Protein AF-A0A442BIA4-F1 (afdb_monomer_lite)

Sequence (140 aa):
LGHTFGHALEAATQYDGSRLVHGEGVAIGMALAHRFSARLNLASPDDAERVEAHLRAVGLPWRMAEIPGELPDAEALLGFITQDKKVSRGALTFILTRGIGQSFIAKDVPASEVLSFLKASHPAGLKLSHPERSNRSRSG

Radius of gyration: 16.04 Å; chains: 1; bounding box: 33×63×31 Å

Foldseek 3Di:
DQVLQLQLQCVQVVVPPVQDDSVLSSLLSVLLLAVLCVVVVLAPPVQSVVSCVVCVVVVHDNAPVSGPDDGDALVSSLVSSPVVDPDPPQAHWDFHANGVPGTDIDRHHHSVSSSVSSCCRHPVNVVVPDDDPDDDDDDD

Structure (mmCIF, N/CA/C/O backbone):
data_AF-A0A442BIA4-F1
#
_entry.id   AF-A0A442BIA4-F1
#
loop_
_atom_site.group_PDB
_atom_site.id
_atom_site.type_symbol
_atom_site.label_atom_id
_atom_site.label_alt_id
_atom_site.label_comp_id
_atom_site.label_asym_id
_atom_site.label_entity_id
_atom_site.label_seq_id
_atom_site.pdbx_PDB_ins_code
_atom_site.Cartn_x
_atom_site.Cartn_y
_atom_site.Cartn_z
_atom_site.occupancy
_atom_site.B_iso_or_equiv
_atom_site.auth_seq_id
_atom_site.auth_comp_id
_atom_site.auth_asym_id
_atom_site.auth_atom_id
_atom_site.pdbx_PDB_model_num
ATOM 1 N N . LEU A 1 1 ? -8.448 3.518 -4.230 1.00 73.44 1 LEU A N 1
ATOM 2 C CA . LEU A 1 1 ? -7.939 2.535 -3.238 1.00 73.44 1 LEU A CA 1
ATOM 3 C C . LEU A 1 1 ? -6.450 2.307 -3.519 1.00 73.44 1 LEU A C 1
ATOM 5 O O . LEU A 1 1 ? -6.056 2.470 -4.664 1.00 73.44 1 LEU A O 1
ATOM 9 N N . GLY A 1 2 ? -5.607 2.047 -2.516 1.00 77.31 2 GLY A N 1
ATOM 10 C CA . GLY A 1 2 ? -4.189 1.689 -2.728 1.00 77.31 2 GLY A CA 1
ATOM 11 C C . GLY A 1 2 ? -3.175 2.820 -2.968 1.00 77.31 2 GLY A C 1
ATOM 12 O O . GLY A 1 2 ? -1.984 2.595 -2.799 1.00 77.31 2 GLY A O 1
ATOM 13 N N . HIS A 1 3 ? -3.611 4.049 -3.257 1.00 82.94 3 HIS A N 1
ATOM 14 C CA . HIS A 1 3 ? -2.700 5.154 -3.602 1.00 82.94 3 HIS A CA 1
ATOM 15 C C . HIS A 1 3 ? -1.782 5.583 -2.451 1.00 82.94 3 HIS A C 1
ATOM 17 O O . HIS A 1 3 ? -0.646 5.952 -2.700 1.00 82.94 3 HIS A O 1
ATOM 23 N N . THR A 1 4 ? -2.220 5.470 -1.189 1.00 85.38 4 THR A N 1
ATOM 24 C CA . THR A 1 4 ? -1.350 5.782 -0.039 1.00 85.38 4 THR A CA 1
ATOM 25 C C . THR A 1 4 ? -0.079 4.925 -0.044 1.00 85.38 4 THR A C 1
ATOM 27 O O . THR A 1 4 ? 1.002 5.420 0.241 1.00 85.38 4 THR A O 1
ATOM 30 N N . PHE A 1 5 ? -0.211 3.635 -0.365 1.00 86.69 5 PHE A N 1
ATOM 31 C CA . PHE A 1 5 ? 0.936 2.737 -0.471 1.00 86.69 5 PHE A CA 1
ATOM 32 C C . PHE A 1 5 ? 1.649 2.900 -1.816 1.00 86.69 5 PHE A C 1
ATOM 34 O O . PHE A 1 5 ? 2.871 2.874 -1.843 1.00 86.69 5 PHE A O 1
ATOM 41 N N . GLY A 1 6 ? 0.905 3.114 -2.907 1.00 85.69 6 GLY A N 1
ATOM 42 C CA . GLY A 1 6 ? 1.476 3.340 -4.237 1.00 85.69 6 GLY A CA 1
ATOM 43 C C . GLY A 1 6 ? 2.411 4.547 -4.277 1.00 85.69 6 GLY A C 1
ATOM 44 O O . GLY A 1 6 ? 3.575 4.389 -4.616 1.00 85.69 6 GLY A O 1
ATOM 45 N N . HIS A 1 7 ? 1.960 5.711 -3.801 1.00 86.00 7 HIS A N 1
ATOM 46 C CA . HIS A 1 7 ? 2.790 6.918 -3.746 1.00 86.00 7 HIS A CA 1
ATOM 47 C C . HIS A 1 7 ? 4.011 6.741 -2.840 1.00 86.00 7 HIS A C 1
ATOM 49 O O . HIS A 1 7 ? 5.089 7.228 -3.160 1.00 86.00 7 HIS A O 1
ATOM 55 N N . ALA A 1 8 ? 3.869 6.026 -1.720 1.00 87.38 8 ALA A N 1
ATOM 56 C CA . ALA A 1 8 ? 5.001 5.743 -0.845 1.00 87.38 8 ALA A CA 1
ATOM 57 C C . ALA A 1 8 ? 6.055 4.861 -1.531 1.00 87.38 8 ALA A C 1
ATOM 59 O O . ALA A 1 8 ? 7.247 5.083 -1.340 1.00 87.38 8 ALA A O 1
ATOM 60 N N . LEU A 1 9 ? 5.626 3.892 -2.347 1.00 87.12 9 LEU A N 1
ATOM 61 C CA . LEU A 1 9 ? 6.523 3.061 -3.150 1.00 87.12 9 LEU A CA 1
ATOM 62 C C . LEU A 1 9 ? 7.162 3.858 -4.291 1.00 87.12 9 LEU A C 1
ATOM 64 O O . LEU A 1 9 ? 8.364 3.743 -4.486 1.00 87.12 9 LEU A O 1
ATOM 68 N N . GLU A 1 10 ? 6.401 4.705 -4.984 1.00 87.81 10 GLU A N 1
ATOM 69 C CA . GLU A 1 10 ? 6.927 5.600 -6.025 1.00 87.81 10 GLU A CA 1
ATOM 70 C C . GLU A 1 10 ? 7.970 6.573 -5.453 1.00 87.81 10 GLU A C 1
ATOM 72 O O . GLU A 1 10 ? 9.048 6.739 -6.019 1.00 87.81 10 GLU A O 1
ATOM 77 N N . ALA A 1 11 ? 7.708 7.163 -4.285 1.00 87.44 11 ALA A N 1
ATOM 78 C CA . ALA A 1 11 ? 8.676 8.008 -3.589 1.00 87.44 11 ALA A CA 1
ATOM 79 C C 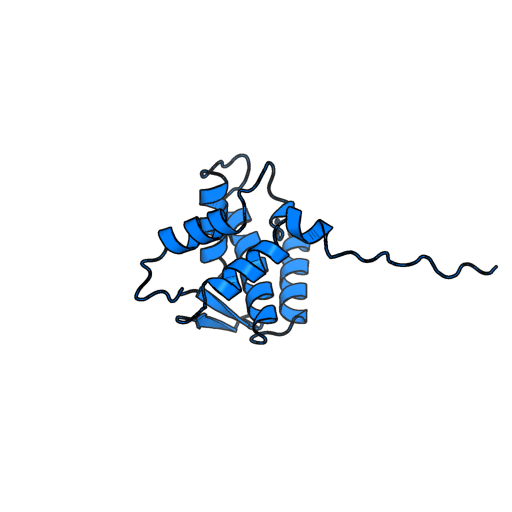. ALA A 1 11 ? 9.918 7.215 -3.147 1.00 87.44 11 ALA A C 1
ATOM 81 O O . ALA A 1 11 ? 11.044 7.696 -3.286 1.00 87.44 11 ALA A O 1
ATOM 82 N N . ALA A 1 12 ? 9.732 5.980 -2.672 1.00 87.19 12 ALA A N 1
ATOM 83 C CA . ALA A 1 12 ? 10.819 5.084 -2.288 1.00 87.19 12 ALA A CA 1
ATOM 84 C C . ALA A 1 12 ? 11.698 4.652 -3.472 1.00 87.19 12 ALA A C 1
ATOM 86 O O . ALA A 1 12 ? 12.901 4.455 -3.299 1.00 87.19 12 ALA A O 1
ATOM 87 N N . THR A 1 13 ? 11.129 4.542 -4.674 1.00 87.12 13 THR A N 1
ATOM 88 C CA . THR A 1 13 ? 11.876 4.317 -5.919 1.00 87.12 13 THR A CA 1
ATOM 89 C C . THR A 1 13 ? 12.335 5.615 -6.578 1.00 87.12 13 THR A C 1
ATOM 91 O O . THR A 1 13 ? 12.843 5.570 -7.693 1.00 87.12 13 THR A O 1
ATOM 94 N N . GLN A 1 14 ? 12.185 6.766 -5.911 1.00 84.81 14 GLN A N 1
ATOM 95 C CA . GLN A 1 14 ? 12.558 8.088 -6.427 1.00 84.81 14 GLN A CA 1
ATOM 96 C C . GLN A 1 14 ? 11.873 8.442 -7.758 1.00 84.81 14 GLN A C 1
ATOM 98 O O . GLN A 1 14 ? 12.432 9.175 -8.571 1.00 84.81 14 GLN A O 1
ATOM 103 N N . TYR A 1 15 ? 10.659 7.930 -7.977 1.00 82.06 15 TYR A N 1
ATOM 104 C CA . TYR A 1 15 ? 9.892 8.071 -9.218 1.00 82.06 15 TYR A CA 1
ATOM 105 C C . TYR A 1 15 ? 10.627 7.540 -10.458 1.00 82.06 15 TYR A C 1
ATOM 107 O O . TYR A 1 15 ? 10.393 7.990 -11.581 1.00 82.06 15 TYR A O 1
ATOM 115 N N . ASP A 1 16 ? 11.520 6.568 -10.262 1.00 85.44 16 ASP A N 1
ATOM 116 C CA . ASP A 1 16 ? 12.218 5.896 -11.348 1.00 85.44 16 ASP A CA 1
ATOM 117 C C . ASP A 1 16 ? 11.249 5.007 -12.143 1.00 85.44 16 ASP A C 1
ATOM 119 O O . ASP A 1 16 ? 10.930 3.881 -11.751 1.00 85.44 16 ASP A O 1
ATOM 123 N N . GLY A 1 17 ? 10.805 5.516 -13.294 1.00 79.69 17 GLY A N 1
ATOM 124 C CA . GLY A 1 17 ? 9.899 4.817 -14.206 1.00 79.69 17 GLY A CA 1
ATOM 125 C C . GLY A 1 17 ? 10.490 3.566 -14.865 1.00 79.69 17 GLY A C 1
ATOM 126 O O . GLY A 1 17 ? 9.749 2.838 -15.518 1.00 79.69 17 GLY A O 1
ATOM 127 N N . SER A 1 18 ? 11.791 3.291 -14.705 1.00 80.88 18 SER A N 1
ATOM 128 C CA . SER A 1 18 ? 12.389 2.009 -15.103 1.00 80.88 18 SER A CA 1
ATOM 129 C C . SER A 1 18 ? 12.226 0.919 -14.037 1.00 80.88 18 SER A C 1
ATOM 131 O O . SER A 1 18 ? 12.335 -0.267 -14.348 1.00 80.88 18 SER A O 1
ATOM 133 N N . ARG A 1 19 ? 11.951 1.314 -12.787 1.00 83.56 19 ARG A N 1
ATOM 134 C CA . ARG A 1 19 ? 11.761 0.412 -11.644 1.00 83.56 19 ARG A CA 1
ATOM 135 C C . ARG A 1 19 ? 10.294 0.233 -11.290 1.00 83.56 19 ARG A C 1
ATOM 137 O O . ARG A 1 19 ? 9.885 -0.866 -10.942 1.00 83.56 19 ARG A O 1
ATOM 144 N N . LEU A 1 20 ? 9.522 1.312 -11.304 1.00 86.81 20 LEU A N 1
ATOM 145 C CA . LEU A 1 20 ? 8.120 1.272 -10.920 1.00 86.81 20 LEU A CA 1
ATOM 146 C C . LEU A 1 20 ? 7.361 2.363 -11.660 1.00 86.81 20 LEU A C 1
ATOM 148 O O . LEU A 1 20 ? 7.570 3.550 -11.405 1.00 86.81 20 LEU A O 1
ATOM 152 N N . VAL A 1 21 ? 6.450 1.975 -12.548 1.00 89.00 21 VAL A N 1
ATOM 153 C CA . VAL A 1 21 ? 5.516 2.945 -13.130 1.00 89.00 21 VAL A CA 1
ATOM 154 C C . VAL A 1 21 ? 4.315 3.153 -12.207 1.00 89.00 21 VAL A C 1
ATOM 156 O O . VAL A 1 21 ? 3.950 2.275 -11.427 1.00 89.00 21 VAL A O 1
ATOM 159 N N . HIS A 1 22 ? 3.639 4.299 -12.322 1.00 86.19 22 HIS A N 1
ATOM 160 C CA . HIS A 1 22 ? 2.493 4.640 -11.467 1.00 86.19 22 HIS A CA 1
ATOM 161 C C . HIS A 1 22 ? 1.422 3.533 -11.411 1.00 86.19 22 HIS A C 1
ATOM 163 O O . HIS A 1 22 ? 0.928 3.181 -10.342 1.00 86.19 22 HIS A O 1
ATOM 169 N N . GLY A 1 23 ? 1.098 2.919 -12.557 1.00 85.38 23 GLY A N 1
ATOM 170 C CA . GLY A 1 23 ? 0.121 1.826 -12.618 1.00 85.38 23 GLY A CA 1
ATOM 171 C C . GLY A 1 23 ? 0.528 0.593 -11.800 1.00 85.38 23 GLY A C 1
ATOM 172 O O . GLY A 1 23 ? -0.312 -0.007 -11.129 1.00 85.38 23 GLY A O 1
ATOM 173 N N . GLU A 1 24 ? 1.816 0.253 -11.796 1.00 88.62 24 GLU A N 1
ATOM 174 C CA . GLU A 1 24 ? 2.381 -0.842 -11.002 1.00 88.62 24 GLU A CA 1
ATOM 175 C C . GLU A 1 24 ? 2.392 -0.493 -9.511 1.00 88.62 24 GLU A C 1
ATOM 177 O O . GLU A 1 24 ? 1.978 -1.301 -8.679 1.00 88.62 24 GLU A O 1
ATOM 182 N N . GLY A 1 25 ? 2.777 0.741 -9.168 1.00 88.81 25 GLY A N 1
ATOM 183 C CA . GLY A 1 25 ? 2.731 1.246 -7.796 1.00 88.81 25 GLY A CA 1
ATOM 184 C C . GLY A 1 25 ? 1.319 1.199 -7.212 1.00 88.81 25 GLY A C 1
ATOM 185 O O . GLY A 1 25 ? 1.113 0.712 -6.097 1.00 88.81 25 GLY A O 1
ATOM 186 N N . VAL A 1 26 ? 0.314 1.621 -7.985 1.00 90.31 26 VAL A N 1
ATOM 187 C CA . VAL A 1 26 ? -1.099 1.551 -7.586 1.00 90.31 26 VAL A CA 1
ATOM 188 C C . VAL A 1 26 ? -1.584 0.103 -7.459 1.00 90.31 26 VAL A C 1
ATOM 190 O O . VAL A 1 26 ? -2.322 -0.193 -6.515 1.00 90.31 26 VAL A O 1
ATOM 193 N N . ALA A 1 27 ? -1.162 -0.807 -8.342 1.00 91.06 27 ALA A N 1
ATOM 194 C CA . ALA A 1 27 ? -1.515 -2.226 -8.267 1.00 91.06 27 ALA A CA 1
ATOM 195 C C . ALA A 1 27 ? -0.990 -2.882 -6.978 1.00 91.06 27 ALA A C 1
ATOM 197 O O . ALA A 1 27 ? -1.771 -3.447 -6.203 1.00 91.06 27 ALA A O 1
ATOM 198 N N . ILE A 1 28 ? 0.303 -2.712 -6.681 1.00 91.56 28 ILE A N 1
ATOM 199 C CA . ILE A 1 28 ? 0.915 -3.192 -5.434 1.00 91.56 28 ILE A CA 1
ATOM 200 C C . ILE A 1 28 ? 0.245 -2.523 -4.233 1.00 91.56 28 ILE A C 1
ATOM 202 O O . ILE A 1 28 ? -0.111 -3.186 -3.258 1.00 91.56 28 ILE A O 1
ATOM 206 N N . GLY A 1 29 ? 0.010 -1.213 -4.305 1.00 91.31 29 GLY A N 1
ATOM 207 C CA . GLY A 1 29 ? -0.645 -0.466 -3.241 1.00 91.31 29 GLY A CA 1
ATOM 208 C C . GLY A 1 29 ? -2.069 -0.948 -2.951 1.00 91.31 29 GLY A C 1
ATOM 209 O O . GLY A 1 29 ? -2.495 -0.969 -1.794 1.00 91.31 29 GLY A O 1
ATOM 210 N N . MET A 1 30 ? -2.810 -1.378 -3.973 1.00 90.94 30 MET A N 1
ATOM 211 C CA . MET A 1 30 ? -4.146 -1.955 -3.827 1.00 90.94 30 MET A CA 1
ATOM 212 C C . MET A 1 30 ? -4.100 -3.323 -3.143 1.00 90.94 30 MET A C 1
ATOM 214 O O . MET A 1 30 ? -4.861 -3.540 -2.196 1.00 90.94 30 MET A O 1
ATOM 218 N N . ALA A 1 31 ? -3.182 -4.204 -3.551 1.00 91.50 31 ALA A N 1
ATOM 219 C CA . ALA A 1 31 ? -2.957 -5.481 -2.873 1.00 91.50 31 ALA A CA 1
ATOM 220 C C . ALA A 1 31 ? -2.580 -5.266 -1.397 1.00 91.50 31 ALA A C 1
ATOM 222 O O . ALA A 1 31 ? -3.178 -5.863 -0.500 1.00 91.50 31 ALA A O 1
ATOM 223 N N . LEU A 1 32 ? -1.661 -4.335 -1.117 1.00 91.12 32 LEU A N 1
ATOM 224 C CA . LEU A 1 32 ? -1.272 -3.971 0.248 1.00 91.12 32 LEU A CA 1
ATOM 225 C C . LEU A 1 32 ? -2.451 -3.430 1.064 1.00 91.12 32 LEU A C 1
ATOM 227 O O . LEU A 1 32 ? -2.615 -3.826 2.214 1.00 91.1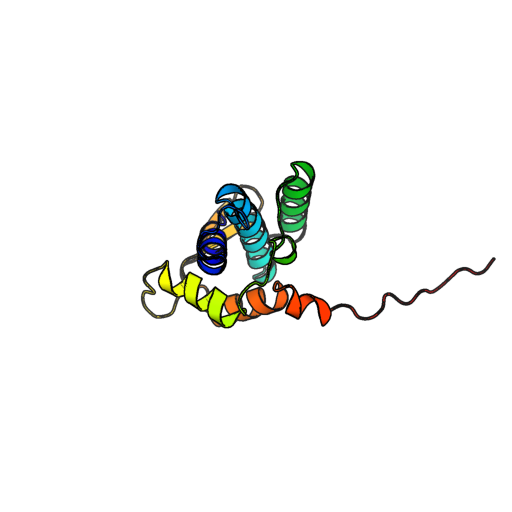2 32 LEU A O 1
ATOM 231 N N . ALA A 1 33 ? -3.304 -2.582 0.486 1.00 91.12 33 ALA A N 1
ATOM 232 C CA . ALA A 1 33 ? -4.482 -2.060 1.177 1.00 91.12 33 ALA A CA 1
ATOM 233 C C . ALA A 1 33 ? -5.487 -3.166 1.544 1.00 91.12 33 ALA A C 1
ATOM 235 O O . ALA A 1 33 ? -6.038 -3.145 2.647 1.00 91.12 33 ALA A O 1
ATOM 236 N N . HIS A 1 34 ? -5.700 -4.144 0.659 1.00 90.88 34 HIS A N 1
ATOM 237 C CA . HIS A 1 34 ? -6.542 -5.308 0.943 1.00 90.88 34 HIS A CA 1
ATOM 238 C C . HIS A 1 34 ? -5.939 -6.193 2.041 1.00 90.88 34 HIS A C 1
ATOM 240 O O . HIS A 1 34 ? -6.622 -6.491 3.020 1.00 90.88 34 HIS A O 1
ATOM 246 N N . ARG A 1 35 ? -4.647 -6.533 1.946 1.00 90.62 35 ARG A N 1
ATOM 247 C CA . ARG A 1 35 ? -3.936 -7.313 2.975 1.00 90.62 35 ARG A CA 1
ATOM 248 C C . ARG A 1 35 ? -3.923 -6.613 4.332 1.00 90.62 35 ARG A C 1
ATOM 250 O O . ARG A 1 35 ? -4.111 -7.254 5.362 1.00 90.62 35 ARG A O 1
ATOM 257 N N . PHE A 1 36 ? -3.719 -5.299 4.347 1.00 91.12 36 PHE A N 1
ATOM 258 C CA . PHE A 1 36 ? -3.740 -4.508 5.572 1.00 91.12 36 PHE A CA 1
ATOM 259 C C . PHE A 1 36 ? -5.145 -4.455 6.181 1.00 91.12 36 PHE A C 1
ATOM 261 O O . PHE A 1 36 ? -5.300 -4.620 7.386 1.00 91.12 36 PHE A O 1
ATOM 268 N N . SER A 1 37 ? -6.181 -4.318 5.349 1.00 90.12 37 SER A N 1
ATOM 269 C CA . SER A 1 37 ? -7.572 -4.376 5.814 1.00 90.12 37 SER A CA 1
ATOM 270 C C . SER A 1 37 ? -7.920 -5.749 6.400 1.00 90.12 37 SER A C 1
ATOM 272 O O . SER A 1 37 ? -8.550 -5.817 7.453 1.00 90.12 37 SER A O 1
ATOM 274 N N . ALA A 1 38 ? -7.455 -6.838 5.780 1.00 90.31 38 ALA A N 1
ATOM 275 C CA . ALA A 1 38 ? -7.606 -8.188 6.322 1.00 90.31 38 ALA A CA 1
ATOM 276 C C . ALA A 1 38 ? -6.856 -8.364 7.654 1.00 90.31 38 ALA A C 1
ATOM 278 O O . ALA A 1 38 ? -7.409 -8.913 8.602 1.00 90.31 38 ALA A O 1
ATOM 279 N N . ARG A 1 39 ? -5.634 -7.822 7.779 1.00 89.31 39 ARG A N 1
ATOM 280 C CA . ARG A 1 39 ? -4.862 -7.840 9.037 1.00 89.31 39 ARG A CA 1
ATOM 281 C C . ARG A 1 39 ? -5.586 -7.135 10.185 1.00 89.31 39 ARG A C 1
ATOM 283 O O . ARG A 1 39 ? -5.479 -7.569 11.326 1.00 89.31 39 ARG A O 1
ATOM 290 N N . LEU A 1 40 ? -6.321 -6.069 9.886 1.00 88.38 40 LEU A N 1
ATOM 291 C CA . LEU A 1 40 ? -7.136 -5.341 10.858 1.00 88.38 40 LEU A CA 1
ATOM 292 C C . LEU A 1 40 ? -8.507 -6.000 11.115 1.00 88.38 40 LEU A C 1
ATOM 294 O O . LEU A 1 40 ? -9.350 -5.394 11.772 1.00 88.38 40 LEU A O 1
ATOM 298 N N . ASN A 1 41 ? -8.749 -7.213 10.598 1.00 87.94 41 ASN A N 1
ATOM 299 C CA . ASN A 1 41 ? -10.038 -7.914 10.639 1.00 87.94 41 ASN A CA 1
ATOM 300 C C . ASN A 1 41 ? -11.203 -7.092 10.052 1.00 87.94 41 ASN A C 1
ATOM 302 O O . ASN A 1 41 ? -12.352 -7.241 10.464 1.00 87.94 41 ASN A O 1
ATOM 306 N N . LEU A 1 42 ? -10.914 -6.199 9.099 1.00 87.00 42 LEU A N 1
ATOM 307 C CA . LEU A 1 42 ? -11.920 -5.357 8.445 1.00 87.00 42 LEU A CA 1
ATOM 308 C C . LEU A 1 42 ? -12.501 -6.008 7.188 1.00 87.00 42 LEU A C 1
ATOM 310 O O . LEU A 1 42 ? -13.632 -5.695 6.831 1.00 87.00 42 LEU A O 1
ATOM 314 N N . ALA A 1 43 ? -11.734 -6.878 6.527 1.00 89.06 43 ALA A N 1
ATOM 315 C CA . ALA A 1 43 ? -12.111 -7.598 5.311 1.00 89.06 43 ALA A CA 1
ATOM 316 C C . ALA A 1 43 ? -11.709 -9.076 5.406 1.00 89.06 43 ALA A C 1
ATOM 318 O O . ALA A 1 43 ? -10.815 -9.423 6.181 1.00 89.06 43 ALA A O 1
ATOM 319 N N . SER A 1 44 ? -12.332 -9.934 4.592 1.00 88.38 44 SER A N 1
ATOM 320 C CA . SER A 1 44 ? -11.937 -11.344 4.525 1.00 88.38 44 SER A CA 1
ATOM 321 C C . SER A 1 44 ? -10.535 -11.496 3.914 1.00 88.38 44 SER A C 1
ATOM 323 O O . SER A 1 44 ? -10.246 -10.836 2.909 1.00 88.38 44 SER A O 1
ATOM 325 N N . PRO A 1 45 ? -9.675 -12.386 4.443 1.00 87.31 45 PRO A N 1
ATOM 326 C CA . PRO A 1 45 ? -8.441 -12.787 3.771 1.00 87.31 45 PRO A CA 1
ATOM 327 C C . PRO A 1 45 ? -8.680 -13.281 2.336 1.00 87.31 45 PRO A C 1
ATOM 329 O O . PRO A 1 45 ? -7.909 -12.926 1.446 1.00 87.31 45 PRO A O 1
ATOM 332 N N . ASP A 1 46 ? -9.790 -13.985 2.082 1.00 89.69 46 ASP A N 1
ATOM 333 C CA . ASP A 1 46 ? -10.174 -14.441 0.738 1.00 89.69 46 ASP A CA 1
ATOM 334 C C . ASP A 1 46 ? -10.318 -13.284 -0.260 1.00 89.69 46 ASP A C 1
ATOM 336 O O . ASP A 1 46 ? -9.988 -13.422 -1.436 1.00 89.69 46 ASP A O 1
ATOM 340 N N . ASP A 1 47 ? -10.791 -12.115 0.184 1.00 88.81 47 ASP A N 1
ATOM 341 C CA . ASP A 1 47 ? -10.917 -10.953 -0.698 1.00 88.81 47 ASP A CA 1
ATOM 342 C C . ASP A 1 47 ? -9.548 -10.385 -1.077 1.00 88.81 47 ASP A C 1
ATOM 344 O O . ASP A 1 47 ? -9.369 -9.928 -2.207 1.00 88.81 47 ASP A O 1
ATOM 348 N N . ALA A 1 48 ? -8.576 -10.428 -0.161 1.00 88.75 48 ALA A N 1
ATOM 349 C CA . ALA A 1 48 ? -7.202 -10.057 -0.479 1.00 88.75 48 ALA A CA 1
ATOM 350 C C . ALA A 1 48 ? -6.599 -11.040 -1.490 1.00 88.75 48 ALA A C 1
ATOM 352 O O . ALA A 1 48 ? -6.080 -10.603 -2.515 1.00 88.75 48 ALA A O 1
ATOM 353 N N . GLU A 1 49 ? -6.760 -12.346 -1.271 1.00 90.19 49 GLU A N 1
ATOM 354 C CA . GLU A 1 49 ? -6.278 -13.380 -2.194 1.00 90.19 49 GLU A CA 1
ATOM 355 C C . GLU A 1 49 ? -6.910 -13.265 -3.586 1.00 90.19 49 GLU A C 1
ATOM 357 O O . GLU A 1 49 ? -6.220 -13.392 -4.596 1.00 90.19 49 GLU A O 1
ATOM 362 N N . ARG A 1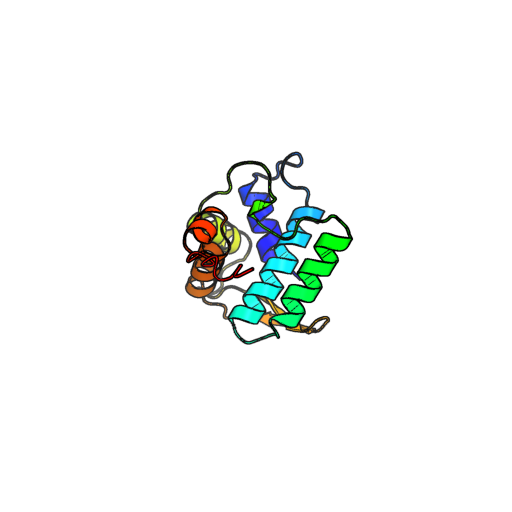 50 ? -8.210 -12.957 -3.672 1.00 92.12 50 ARG A N 1
ATOM 363 C CA . ARG A 1 50 ? -8.896 -12.729 -4.954 1.00 92.12 50 ARG A CA 1
ATOM 364 C C . ARG A 1 50 ? -8.327 -11.533 -5.712 1.00 92.12 50 ARG A C 1
ATOM 366 O O . ARG A 1 50 ? -8.171 -11.612 -6.931 1.00 92.12 50 ARG A O 1
ATOM 373 N N . VAL A 1 51 ? -8.016 -10.439 -5.017 1.00 90.12 51 VAL A N 1
ATOM 374 C CA . VAL A 1 51 ? -7.398 -9.251 -5.630 1.00 90.12 51 VAL A CA 1
ATOM 375 C C . VAL A 1 51 ? -5.979 -9.562 -6.097 1.00 90.12 51 VAL A C 1
ATOM 377 O O . VAL A 1 51 ? -5.630 -9.232 -7.227 1.00 90.12 51 VAL A O 1
ATOM 380 N N . GLU A 1 52 ? -5.185 -10.249 -5.277 1.00 91.19 52 GLU A N 1
ATOM 381 C CA . GLU A 1 52 ? -3.834 -10.692 -5.640 1.00 91.19 52 GLU A CA 1
ATOM 382 C C . GLU A 1 52 ? -3.851 -11.623 -6.859 1.00 91.19 52 GLU A C 1
ATOM 384 O O . GLU A 1 52 ? -3.094 -11.425 -7.809 1.00 91.19 52 GLU A O 1
ATOM 389 N N . ALA A 1 53 ? -4.758 -12.603 -6.878 1.00 91.31 53 ALA A N 1
ATOM 390 C CA . ALA A 1 53 ? -4.932 -13.520 -7.997 1.00 91.31 53 ALA A CA 1
ATOM 391 C C . ALA A 1 53 ? -5.344 -12.785 -9.279 1.00 91.31 53 ALA A C 1
ATOM 393 O O . ALA A 1 53 ? -4.840 -13.108 -10.354 1.00 91.31 53 ALA A O 1
ATOM 394 N N . HIS A 1 54 ? -6.222 -11.783 -9.174 1.00 91.88 54 HIS A N 1
ATOM 395 C CA . HIS A 1 54 ? -6.624 -10.975 -10.320 1.00 91.88 54 HIS A CA 1
ATOM 396 C C . HIS A 1 54 ? -5.460 -10.146 -10.869 1.00 91.88 54 HIS A C 1
ATOM 398 O O . HIS A 1 54 ? -5.206 -10.201 -12.070 1.00 91.88 54 HIS A O 1
ATOM 404 N N . LEU A 1 55 ? -4.718 -9.446 -10.003 1.00 90.56 55 LEU A N 1
ATOM 405 C CA . LEU A 1 55 ? -3.532 -8.673 -10.392 1.00 90.56 55 LEU A CA 1
ATOM 406 C C . LEU A 1 55 ? -2.487 -9.555 -11.078 1.00 90.56 55 LEU A C 1
ATOM 408 O O . LEU A 1 55 ? -1.997 -9.221 -12.155 1.00 90.56 55 LEU A O 1
ATOM 412 N N . ARG A 1 56 ? -2.235 -10.738 -10.514 1.00 91.75 56 ARG A N 1
ATOM 413 C CA . ARG A 1 56 ? -1.352 -11.735 -11.116 1.00 91.75 56 ARG A CA 1
ATOM 414 C C . ARG A 1 56 ? -1.856 -12.214 -12.480 1.00 91.75 56 ARG A C 1
ATOM 416 O O . ARG A 1 56 ? -1.055 -12.377 -13.393 1.00 91.75 56 ARG A O 1
ATOM 423 N N . ALA A 1 57 ? -3.160 -12.448 -12.629 1.00 92.44 57 ALA A N 1
ATOM 424 C CA . ALA A 1 57 ? -3.749 -12.921 -13.882 1.00 92.44 57 ALA A CA 1
ATOM 425 C C . ALA A 1 57 ? -3.639 -11.891 -15.016 1.00 92.44 57 ALA A C 1
ATOM 427 O O . ALA A 1 57 ? -3.483 -12.278 -16.171 1.00 92.44 57 ALA A O 1
ATOM 428 N N . VAL A 1 58 ? -3.683 -10.595 -14.693 1.00 91.75 58 VAL A N 1
ATOM 429 C CA . VAL A 1 58 ? -3.496 -9.508 -15.670 1.00 91.75 58 VAL A CA 1
ATOM 430 C C . VAL A 1 58 ? -2.026 -9.115 -15.868 1.00 91.75 58 VAL A C 1
ATOM 432 O O . VAL A 1 58 ? -1.743 -8.198 -16.632 1.00 91.75 58 VAL A O 1
ATOM 435 N N . GLY A 1 59 ? -1.090 -9.803 -15.205 1.00 88.12 59 GLY A N 1
ATOM 436 C CA . GLY A 1 59 ? 0.349 -9.559 -15.331 1.00 88.12 59 GLY A CA 1
ATOM 437 C C . GLY A 1 59 ? 0.845 -8.304 -14.612 1.00 88.12 59 GLY A C 1
ATOM 438 O O . GLY A 1 59 ? 1.912 -7.804 -14.953 1.00 88.12 59 GLY A O 1
ATOM 439 N N . LEU A 1 60 ? 0.087 -7.787 -13.640 1.00 90.38 60 LEU A N 1
ATOM 440 C CA . LEU A 1 60 ? 0.496 -6.640 -12.833 1.00 90.38 60 LEU A CA 1
ATOM 441 C C . LEU A 1 60 ? 1.212 -7.087 -11.555 1.00 90.38 60 LEU A C 1
ATOM 443 O O . LEU A 1 60 ? 0.821 -8.090 -10.943 1.00 90.38 60 LEU A O 1
ATOM 447 N N . PRO A 1 61 ? 2.210 -6.314 -11.096 1.00 89.94 61 PRO A N 1
ATOM 448 C CA . PRO A 1 61 ? 2.868 -6.601 -9.842 1.00 89.94 61 PRO A CA 1
ATOM 449 C C . PRO A 1 61 ? 1.922 -6.335 -8.674 1.00 89.94 61 PRO A C 1
ATOM 451 O O . PRO A 1 61 ? 1.132 -5.389 -8.655 1.00 89.94 61 PRO A O 1
ATOM 454 N N . TRP A 1 62 ? 2.010 -7.196 -7.670 1.00 89.56 62 TRP A N 1
ATOM 455 C CA . TRP A 1 62 ? 1.122 -7.173 -6.503 1.00 89.56 62 TRP A CA 1
ATOM 456 C C . TRP A 1 62 ? 1.887 -7.311 -5.179 1.00 89.56 62 TRP A C 1
ATOM 458 O O . TRP A 1 62 ? 1.306 -7.191 -4.098 1.00 89.56 62 TRP A O 1
ATOM 468 N N . ARG A 1 63 ? 3.210 -7.522 -5.241 1.00 87.75 63 ARG A N 1
ATOM 469 C CA . ARG A 1 63 ? 4.114 -7.573 -4.084 1.00 87.75 63 ARG A CA 1
ATOM 470 C C . ARG A 1 63 ? 5.223 -6.545 -4.214 1.00 87.75 63 ARG A C 1
ATOM 472 O O . ARG A 1 63 ? 5.799 -6.376 -5.278 1.00 87.75 63 ARG A O 1
ATOM 479 N N . MET A 1 64 ? 5.627 -5.980 -3.077 1.00 87.19 64 MET A N 1
ATOM 480 C CA . MET A 1 64 ? 6.829 -5.139 -2.988 1.00 87.19 64 MET A CA 1
ATOM 481 C C . MET A 1 64 ? 8.099 -5.874 -3.446 1.00 87.19 64 MET A C 1
ATOM 483 O O . MET A 1 64 ? 9.001 -5.259 -3.990 1.00 87.19 64 MET A O 1
ATOM 487 N N . ALA A 1 65 ? 8.156 -7.197 -3.271 1.00 86.50 65 ALA A N 1
ATOM 488 C CA . ALA A 1 65 ? 9.279 -8.021 -3.721 1.00 86.50 65 ALA A CA 1
ATOM 489 C C . ALA A 1 65 ? 9.422 -8.115 -5.253 1.00 86.50 65 ALA A C 1
ATOM 491 O O . ALA A 1 65 ? 10.457 -8.569 -5.725 1.00 86.50 65 ALA A O 1
ATOM 492 N N . GLU A 1 66 ? 8.388 -7.742 -6.013 1.00 86.19 66 GLU A N 1
ATOM 493 C CA . GLU A 1 66 ? 8.422 -7.736 -7.481 1.00 86.19 66 GLU A CA 1
ATOM 494 C C . GLU A 1 66 ? 8.946 -6.406 -8.041 1.00 86.19 66 GLU A C 1
ATOM 496 O O . GLU A 1 66 ? 9.188 -6.314 -9.239 1.00 86.19 66 GLU A O 1
ATOM 501 N N . ILE A 1 67 ? 9.171 -5.399 -7.186 1.00 86.00 67 ILE A N 1
ATOM 502 C CA . ILE A 1 67 ? 9.776 -4.127 -7.583 1.00 86.00 67 ILE A CA 1
ATOM 503 C C . ILE A 1 67 ? 11.284 -4.346 -7.784 1.00 86.00 67 ILE A C 1
ATOM 505 O O . ILE A 1 67 ? 11.967 -4.743 -6.836 1.00 86.00 67 ILE A O 1
ATOM 509 N N . PRO A 1 68 ? 11.836 -4.076 -8.979 1.00 84.75 68 PRO A N 1
ATOM 510 C CA . PRO A 1 68 ? 13.267 -4.144 -9.231 1.00 84.75 68 PRO A CA 1
ATOM 511 C C . PRO A 1 68 ? 14.081 -3.212 -8.324 1.00 84.75 68 PRO A C 1
ATOM 513 O O . PRO A 1 68 ? 13.731 -2.050 -8.098 1.00 84.75 68 PRO A O 1
ATOM 516 N N . GLY A 1 69 ? 15.227 -3.710 -7.862 1.00 83.44 69 GLY A N 1
ATOM 517 C CA . GLY A 1 69 ? 16.170 -2.985 -7.009 1.00 83.44 69 GLY A CA 1
ATOM 518 C C . GLY A 1 69 ? 15.831 -3.047 -5.519 1.00 83.44 69 GLY A C 1
ATOM 519 O O . GLY A 1 69 ? 14.876 -3.692 -5.096 1.00 83.44 69 GLY A O 1
ATOM 520 N N . GLU A 1 70 ? 16.641 -2.379 -4.703 1.00 82.12 70 GLU A N 1
ATOM 521 C CA . GLU A 1 70 ? 16.430 -2.358 -3.257 1.00 82.12 70 GLU A CA 1
ATOM 522 C C . GLU A 1 70 ? 15.335 -1.360 -2.885 1.00 82.12 70 GLU A C 1
ATOM 524 O O . GLU A 1 70 ? 15.291 -0.232 -3.390 1.00 82.12 70 GLU A O 1
ATOM 529 N N . LEU A 1 71 ? 14.433 -1.804 -2.014 1.00 84.62 71 LEU A N 1
ATOM 530 C CA . LEU A 1 71 ? 13.485 -0.934 -1.340 1.00 84.62 71 LEU A CA 1
ATOM 531 C C . LEU A 1 71 ? 14.094 -0.480 -0.010 1.00 84.62 71 LEU A C 1
ATOM 533 O O . LEU A 1 71 ? 14.805 -1.260 0.631 1.00 84.62 71 LEU A O 1
ATOM 537 N N . PRO A 1 72 ? 13.821 0.763 0.410 1.00 85.81 72 PRO A N 1
ATOM 538 C CA . PRO A 1 72 ? 14.216 1.234 1.724 1.00 85.81 72 PRO A CA 1
ATOM 539 C C . PRO A 1 72 ? 13.451 0.473 2.817 1.00 85.81 72 PRO A C 1
ATOM 541 O O . PRO A 1 72 ? 12.452 -0.203 2.557 1.00 85.81 72 PRO A O 1
ATOM 544 N N . ASP A 1 73 ? 13.932 0.579 4.052 1.00 88.44 73 ASP A N 1
ATOM 545 C CA . ASP A 1 73 ? 13.344 -0.119 5.190 1.00 88.44 73 ASP A CA 1
ATOM 546 C C . ASP A 1 73 ? 11.893 0.312 5.487 1.00 88.44 73 ASP A C 1
ATOM 548 O O . ASP A 1 73 ? 11.359 1.301 4.975 1.00 88.44 73 ASP A O 1
ATOM 552 N N . ALA A 1 74 ? 11.210 -0.479 6.317 1.00 88.25 74 ALA A N 1
ATOM 553 C CA . ALA A 1 74 ? 9.810 -0.238 6.658 1.00 88.25 74 ALA A CA 1
ATOM 554 C C . ALA A 1 74 ? 9.602 1.123 7.350 1.00 88.25 74 ALA A C 1
ATOM 556 O O . ALA A 1 74 ? 8.558 1.752 7.180 1.00 88.25 74 ALA A O 1
ATOM 557 N N . GLU A 1 75 ? 10.593 1.573 8.116 1.00 87.69 75 GLU A N 1
ATOM 558 C CA . GLU A 1 75 ? 10.651 2.871 8.773 1.00 87.69 75 GLU A CA 1
ATOM 559 C C . GLU A 1 75 ? 10.689 4.026 7.762 1.00 87.69 75 GLU A C 1
ATOM 561 O O . GLU A 1 75 ? 9.888 4.958 7.874 1.00 87.69 75 GLU A O 1
ATOM 566 N N . ALA A 1 76 ? 11.548 3.959 6.744 1.00 88.31 76 ALA A N 1
ATOM 567 C CA . ALA A 1 76 ? 11.587 4.944 5.669 1.00 88.31 76 ALA A CA 1
ATOM 568 C C . ALA A 1 76 ? 10.307 4.920 4.823 1.00 88.31 76 ALA A C 1
ATOM 570 O O . ALA A 1 76 ? 9.764 5.981 4.511 1.00 88.31 76 ALA A O 1
ATOM 571 N N . LEU A 1 77 ? 9.763 3.734 4.517 1.00 87.25 77 LEU A N 1
ATOM 572 C CA . LEU A 1 77 ? 8.468 3.595 3.835 1.00 87.25 77 LEU A CA 1
ATOM 573 C C . LEU A 1 77 ? 7.334 4.269 4.618 1.00 87.25 77 LEU A C 1
ATOM 575 O O . LEU A 1 77 ? 6.517 4.987 4.037 1.00 87.25 77 LEU A O 1
ATOM 579 N N . LEU A 1 78 ? 7.299 4.092 5.942 1.00 87.88 78 LEU A N 1
ATOM 580 C CA . LEU A 1 78 ? 6.362 4.808 6.806 1.00 87.88 78 LEU A CA 1
ATOM 581 C C . LEU A 1 78 ? 6.595 6.325 6.749 1.00 87.88 78 LEU A C 1
ATOM 583 O O . LEU A 1 78 ? 5.627 7.084 6.730 1.00 87.88 78 LEU A O 1
ATOM 587 N N . GLY A 1 79 ? 7.856 6.761 6.692 1.00 86.06 79 GLY A N 1
ATOM 588 C CA . GLY A 1 79 ? 8.236 8.159 6.490 1.00 86.06 79 GLY A CA 1
ATOM 589 C C . GLY A 1 79 ? 7.649 8.765 5.211 1.00 86.06 79 GLY A C 1
ATOM 590 O O . GLY A 1 79 ? 7.108 9.866 5.248 1.00 86.06 79 GLY A O 1
ATOM 591 N N . PHE A 1 80 ? 7.663 8.038 4.093 1.00 86.50 80 PHE A N 1
ATOM 592 C CA . PHE A 1 80 ? 7.037 8.513 2.853 1.00 86.50 80 PHE A CA 1
ATOM 593 C C . PHE A 1 80 ? 5.510 8.620 2.973 1.00 86.50 80 PHE A C 1
ATOM 595 O O . PHE A 1 80 ? 4.919 9.601 2.521 1.00 86.50 80 PHE A O 1
ATOM 602 N N . ILE A 1 81 ? 4.863 7.666 3.654 1.00 84.06 81 ILE A N 1
ATOM 603 C CA . ILE A 1 81 ? 3.414 7.710 3.917 1.00 84.06 81 ILE A CA 1
ATOM 604 C C . ILE A 1 81 ? 3.034 8.927 4.778 1.00 84.06 81 ILE A C 1
ATOM 606 O O . ILE A 1 81 ? 1.999 9.556 4.542 1.00 84.06 81 ILE A O 1
ATOM 610 N N . THR A 1 82 ? 3.837 9.251 5.796 1.00 79.81 82 THR A N 1
ATOM 611 C CA . THR A 1 82 ? 3.570 10.377 6.707 1.00 79.81 82 THR A CA 1
ATOM 612 C C . THR A 1 82 ? 3.863 11.733 6.066 1.00 79.81 82 THR A C 1
ATOM 614 O O . THR A 1 82 ? 3.225 12.716 6.437 1.00 79.81 82 THR A O 1
ATOM 617 N N . GLN A 1 83 ? 4.785 11.801 5.101 1.00 74.81 83 GLN A N 1
ATOM 618 C CA . GLN A 1 83 ? 5.072 13.020 4.337 1.00 74.81 83 GLN A CA 1
ATOM 619 C C . GLN A 1 83 ? 3.960 13.368 3.337 1.00 74.81 83 GLN A C 1
ATOM 621 O O . GLN A 1 83 ? 3.594 14.539 3.231 1.00 74.81 83 GLN A O 1
ATOM 626 N N . ASP A 1 84 ? 3.396 12.374 2.640 1.00 70.00 84 ASP A N 1
ATOM 627 C CA . ASP A 1 84 ? 2.334 12.578 1.636 1.00 70.00 84 ASP A CA 1
ATOM 628 C C . ASP A 1 84 ? 1.037 13.133 2.254 1.00 70.00 84 ASP A C 1
ATOM 630 O O . ASP A 1 84 ? 0.341 13.958 1.658 1.00 70.00 84 ASP A O 1
ATOM 634 N N . LYS A 1 85 ? 0.714 12.746 3.494 1.00 58.16 85 LYS A N 1
ATOM 635 C CA . LYS A 1 85 ? -0.523 13.175 4.157 1.00 58.16 85 LYS A CA 1
ATOM 636 C C . LYS A 1 85 ? -0.228 14.042 5.360 1.00 58.16 85 LYS A C 1
ATOM 638 O O . LYS A 1 85 ? 0.318 13.557 6.339 1.00 58.16 85 LYS A O 1
ATOM 643 N N . LYS A 1 86 ? -0.702 15.297 5.331 1.00 49.62 86 LYS A N 1
ATOM 644 C CA . LYS A 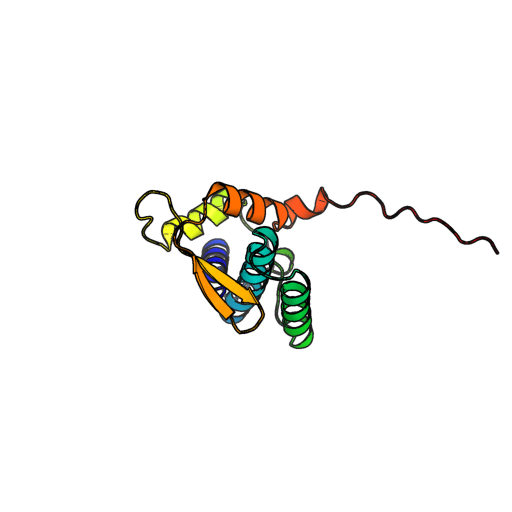1 86 ? -0.776 16.187 6.504 1.00 49.62 86 LYS A CA 1
ATOM 645 C C . LYS A 1 86 ? -1.330 15.413 7.704 1.00 49.62 86 LYS A C 1
ATOM 647 O O . LYS A 1 86 ? -2.542 15.240 7.835 1.00 49.62 86 LYS A O 1
ATOM 652 N N . VAL A 1 87 ? -0.432 14.954 8.570 1.00 53.72 87 VAL A N 1
ATOM 653 C CA . VAL A 1 87 ? -0.756 14.214 9.783 1.00 53.72 87 VAL A CA 1
ATOM 654 C C . VAL A 1 87 ? -1.467 15.181 10.727 1.00 53.72 87 VAL A C 1
ATOM 656 O O . VAL A 1 87 ? -0.838 15.940 11.460 1.00 53.72 87 VAL A O 1
ATOM 659 N N . SER A 1 88 ? -2.799 15.196 10.712 1.00 47.91 88 SER A N 1
ATOM 660 C CA . SER A 1 88 ? -3.548 15.839 11.789 1.00 47.91 88 SER A CA 1
ATOM 661 C C . SER A 1 88 ? -3.495 14.915 13.001 1.00 47.91 88 SER A C 1
ATOM 663 O O . SER A 1 88 ? -4.223 13.934 13.067 1.00 47.91 88 SER A O 1
ATOM 665 N N . ARG A 1 89 ? -2.627 15.243 13.967 1.00 53.19 89 ARG A N 1
ATOM 666 C CA . ARG A 1 89 ? -2.585 14.653 15.325 1.00 53.19 89 ARG A CA 1
ATOM 667 C C . ARG A 1 89 ? -2.137 13.182 15.439 1.00 53.19 89 ARG A C 1
ATOM 669 O O . ARG A 1 89 ? -2.631 12.456 16.290 1.00 53.19 89 ARG A O 1
ATOM 676 N N . GLY A 1 90 ? -1.174 12.745 14.629 1.00 59.47 90 GLY A N 1
ATOM 677 C CA . GLY A 1 90 ? -0.541 11.418 14.753 1.00 59.47 90 GLY A CA 1
ATOM 678 C C . GLY A 1 90 ? -1.349 10.241 14.190 1.00 59.47 90 GLY A C 1
ATOM 679 O O . GLY A 1 90 ? -0.875 9.108 14.231 1.00 59.47 90 GLY A O 1
ATOM 680 N N . ALA A 1 91 ? -2.534 10.504 13.640 1.00 67.06 91 ALA A N 1
ATOM 681 C CA . ALA A 1 91 ? -3.410 9.504 13.049 1.00 67.06 91 ALA A CA 1
ATOM 682 C C . ALA A 1 91 ? -3.329 9.551 11.517 1.00 67.06 91 ALA A C 1
ATOM 684 O O . ALA A 1 91 ? -3.448 10.618 10.904 1.00 67.06 91 ALA A O 1
ATOM 685 N N . LEU A 1 92 ? -3.087 8.398 10.890 1.00 79.50 92 LEU A N 1
ATOM 686 C CA . LEU A 1 92 ? -2.966 8.313 9.440 1.00 79.50 92 LEU A CA 1
ATOM 687 C C . LEU A 1 92 ? -4.325 8.036 8.804 1.00 79.50 92 LEU A C 1
ATOM 689 O O . LEU A 1 92 ? -5.049 7.121 9.199 1.00 79.50 92 LEU A O 1
ATOM 693 N N . THR A 1 93 ? -4.644 8.801 7.760 1.00 81.44 93 THR A N 1
ATOM 694 C CA . THR A 1 93 ? -5.851 8.569 6.966 1.00 81.44 93 THR A CA 1
ATOM 695 C C . THR A 1 93 ? -5.562 7.616 5.811 1.00 81.44 93 THR A C 1
ATOM 697 O O . THR A 1 93 ? -4.866 7.969 4.856 1.00 81.44 93 THR A O 1
ATOM 700 N N . PHE A 1 94 ? -6.150 6.425 5.845 1.00 84.00 94 PHE A N 1
ATOM 701 C CA . PHE A 1 94 ? -6.071 5.426 4.782 1.00 84.00 94 PHE A CA 1
ATOM 702 C C . PHE A 1 94 ? -7.425 5.203 4.118 1.00 84.00 94 PHE A C 1
ATOM 704 O O . PHE A 1 94 ? -8.477 5.346 4.734 1.00 84.00 94 PHE A O 1
ATOM 711 N N . ILE A 1 95 ? -7.388 4.816 2.844 1.00 86.81 95 ILE A N 1
ATOM 712 C CA . ILE A 1 95 ? -8.546 4.209 2.192 1.00 86.81 95 ILE A CA 1
ATOM 713 C C . ILE A 1 95 ? -8.383 2.705 2.367 1.00 86.81 95 ILE A C 1
ATOM 715 O O . ILE A 1 95 ? -7.497 2.113 1.749 1.00 86.81 95 ILE A O 1
ATOM 719 N N . LEU A 1 96 ? -9.194 2.132 3.248 1.00 87.31 96 LEU A N 1
ATOM 720 C CA . LEU A 1 96 ? -9.248 0.701 3.522 1.00 87.31 96 LEU A CA 1
ATOM 721 C C . LEU A 1 96 ? -10.500 0.112 2.888 1.00 87.31 96 LEU A C 1
ATOM 723 O O . LEU A 1 96 ? -11.292 0.818 2.260 1.00 87.31 96 LEU A O 1
ATOM 727 N N . THR A 1 97 ? -10.672 -1.192 3.030 1.00 89.06 97 THR A N 1
ATOM 728 C CA . THR A 1 97 ? -11.801 -1.905 2.449 1.00 89.06 97 THR A CA 1
ATOM 729 C C . THR A 1 97 ? -12.407 -2.888 3.439 1.00 89.06 97 THR A C 1
ATOM 731 O O . THR A 1 97 ? -11.702 -3.400 4.304 1.00 89.06 97 THR A O 1
ATOM 734 N N . ARG A 1 98 ? -13.719 -3.120 3.336 1.00 87.06 98 ARG A N 1
ATOM 735 C CA . ARG A 1 98 ? -14.436 -4.183 4.064 1.00 87.06 98 ARG A CA 1
ATOM 736 C C . ARG A 1 98 ? -14.723 -5.418 3.211 1.00 87.06 98 ARG A C 1
ATOM 738 O O . ARG A 1 98 ? -15.296 -6.386 3.691 1.00 87.06 98 ARG A O 1
ATOM 745 N N . GLY A 1 99 ? -14.320 -5.368 1.947 1.00 83.88 99 GLY A N 1
ATOM 746 C CA . GLY A 1 99 ? -14.538 -6.414 0.961 1.00 83.88 99 GLY A CA 1
ATOM 747 C C . GLY A 1 99 ? -14.469 -5.840 -0.447 1.00 83.88 99 GLY A C 1
ATOM 748 O O . GLY A 1 99 ? -14.355 -4.626 -0.642 1.00 83.88 99 GLY A O 1
ATOM 749 N N . ILE A 1 100 ? -14.507 -6.692 -1.464 1.00 83.06 100 ILE A N 1
ATOM 750 C CA . ILE A 1 100 ? -14.420 -6.221 -2.854 1.00 83.06 100 ILE A CA 1
ATOM 751 C C . ILE A 1 100 ? -15.575 -5.246 -3.148 1.00 83.06 100 ILE A C 1
ATOM 753 O O . ILE A 1 100 ? -16.744 -5.557 -2.939 1.00 83.06 100 ILE A O 1
ATOM 757 N N . GLY A 1 101 ? -15.233 -4.037 -3.608 1.00 84.88 101 GLY A N 1
ATOM 758 C CA . GLY A 1 101 ? -16.195 -2.962 -3.885 1.00 84.88 101 GLY A CA 1
ATOM 759 C C . GLY A 1 101 ? -16.624 -2.121 -2.673 1.00 84.88 101 GLY A C 1
ATOM 760 O O . GLY A 1 101 ? -17.376 -1.167 -2.850 1.00 84.88 101 GLY A O 1
ATOM 761 N N . GLN A 1 102 ? -16.137 -2.410 -1.460 1.00 88.12 102 GLN A N 1
ATOM 762 C CA . GLN A 1 102 ? -16.547 -1.725 -0.224 1.00 88.12 102 GLN A CA 1
ATOM 763 C C . GLN A 1 102 ? -15.403 -0.936 0.429 1.00 88.12 102 GLN A C 1
ATOM 765 O O . GLN A 1 102 ? -14.940 -1.259 1.524 1.00 88.12 102 GLN A O 1
ATOM 770 N N . SER A 1 103 ? -14.941 0.129 -0.230 1.00 89.88 103 SER A N 1
ATOM 771 C CA . SER A 1 103 ? -13.896 1.002 0.318 1.00 89.88 103 SER A CA 1
ATOM 772 C C . SER A 1 103 ? -14.441 2.054 1.285 1.00 89.88 103 SER A C 1
ATOM 774 O O . SER A 1 103 ? -15.489 2.644 1.032 1.00 89.88 103 SER A O 1
ATOM 776 N N . PHE A 1 104 ? -13.690 2.367 2.339 1.00 88.38 104 PHE A N 1
ATOM 777 C CA . PHE A 1 104 ? -14.020 3.425 3.291 1.00 88.38 104 PHE A CA 1
ATOM 778 C C . PHE A 1 104 ? -12.773 4.193 3.746 1.00 88.38 104 PHE A C 1
ATOM 780 O O . PHE A 1 104 ? -11.639 3.734 3.600 1.00 88.38 104 PHE A O 1
ATOM 787 N N . ILE A 1 105 ? -12.988 5.386 4.301 1.00 88.38 105 ILE A N 1
ATOM 788 C CA . ILE A 1 105 ? -11.921 6.240 4.828 1.00 88.38 105 ILE A CA 1
ATOM 789 C C . ILE A 1 105 ? -11.701 5.895 6.305 1.00 88.38 105 ILE A C 1
ATOM 791 O O . ILE A 1 105 ? -12.558 6.182 7.139 1.00 88.38 105 ILE A O 1
ATOM 795 N N . ALA A 1 106 ? -10.551 5.314 6.633 1.00 85.75 106 ALA A N 1
ATOM 796 C CA . ALA A 1 106 ? -10.100 5.089 8.002 1.00 85.75 106 ALA A CA 1
ATOM 797 C C . ALA A 1 106 ? -9.190 6.250 8.416 1.00 85.75 106 ALA A C 1
ATOM 799 O O . ALA A 1 106 ? -8.111 6.402 7.853 1.00 85.75 106 ALA A O 1
ATOM 800 N N . LYS A 1 107 ? -9.631 7.096 9.354 1.00 81.00 107 LYS A N 1
ATOM 801 C CA . LYS A 1 107 ? -8.898 8.310 9.766 1.00 81.00 107 LYS A CA 1
ATOM 802 C C . LYS A 1 107 ? -7.964 8.097 10.962 1.00 81.00 107 LYS A C 1
ATOM 804 O O . LYS A 1 107 ? -7.092 8.926 11.182 1.00 81.00 107 LYS A O 1
ATOM 809 N N . ASP A 1 108 ? -8.108 6.966 11.651 1.00 79.88 108 ASP A N 1
ATOM 810 C CA . ASP A 1 108 ? -7.451 6.671 12.929 1.00 79.88 108 ASP A CA 1
ATOM 811 C C . ASP A 1 108 ? -6.549 5.435 12.858 1.00 79.88 108 ASP A C 1
ATOM 813 O O . ASP A 1 108 ? -6.522 4.615 13.772 1.00 79.88 108 ASP A O 1
ATOM 817 N N . VAL A 1 109 ? -5.825 5.259 11.747 1.00 84.00 109 VAL A N 1
ATOM 818 C CA . VAL A 1 109 ? -4.900 4.128 11.616 1.00 84.00 109 VAL A CA 1
ATOM 819 C C . VAL A 1 109 ? -3.624 4.418 12.420 1.00 84.00 109 VAL A C 1
ATOM 821 O O . VAL A 1 109 ? -2.935 5.399 12.110 1.00 84.00 109 VAL A O 1
ATOM 824 N N . PRO A 1 110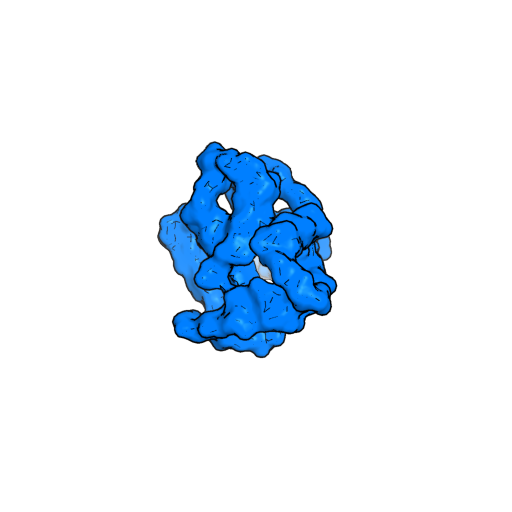 ? -3.266 3.578 13.414 1.00 84.38 110 PRO A N 1
ATOM 825 C CA . PRO A 1 110 ? -2.039 3.755 14.179 1.00 84.38 110 PRO A CA 1
ATOM 826 C C . PRO A 1 110 ? -0.808 3.536 13.298 1.00 84.38 110 PRO A C 1
ATOM 828 O O . PRO A 1 110 ? -0.708 2.534 12.587 1.00 84.38 110 PRO A O 1
ATOM 831 N N . ALA A 1 111 ? 0.174 4.432 13.390 1.00 84.62 111 ALA A N 1
ATOM 832 C CA . ALA A 1 111 ? 1.430 4.294 12.652 1.00 84.62 111 ALA A CA 1
ATOM 833 C C . ALA A 1 111 ? 2.190 2.999 13.008 1.00 84.62 111 ALA A C 1
ATOM 835 O O . ALA A 1 111 ? 2.866 2.427 12.156 1.00 84.62 111 ALA A O 1
ATOM 836 N N . SER A 1 112 ? 2.035 2.496 14.238 1.00 86.81 112 SER A N 1
ATOM 837 C CA . SER A 1 112 ? 2.599 1.218 14.690 1.00 86.81 112 SER A CA 1
ATOM 838 C C . SER A 1 112 ? 2.055 0.014 13.917 1.00 86.81 112 SER A C 1
ATOM 840 O O . SER A 1 112 ? 2.826 -0.875 13.558 1.00 86.81 112 SER A O 1
ATOM 842 N N . GLU A 1 113 ? 0.753 -0.008 13.614 1.00 88.56 113 GLU A N 1
ATOM 843 C CA . GLU A 1 113 ? 0.127 -1.071 12.816 1.00 88.56 113 GLU A CA 1
ATOM 844 C C . GLU A 1 113 ? 0.630 -1.041 11.375 1.00 88.56 113 GLU A C 1
ATOM 846 O O . GLU A 1 113 ? 0.973 -2.080 10.808 1.00 88.56 113 GLU A O 1
ATOM 851 N N . VAL A 1 114 ? 0.749 0.160 10.803 1.00 88.06 114 VAL A N 1
ATOM 852 C CA . VAL A 1 114 ? 1.318 0.351 9.464 1.00 88.06 114 VAL A CA 1
ATOM 853 C C . VAL A 1 114 ? 2.766 -0.134 9.431 1.00 88.06 114 VAL A C 1
ATOM 855 O O . VAL A 1 114 ? 3.120 -0.907 8.547 1.00 88.06 114 VAL A O 1
ATOM 858 N N . LEU A 1 115 ? 3.590 0.242 10.413 1.00 89.31 115 LEU A N 1
ATOM 859 C CA . LEU A 1 115 ? 4.985 -0.193 10.498 1.00 89.31 115 LEU A CA 1
ATOM 860 C C . LEU A 1 115 ? 5.104 -1.715 10.627 1.00 89.31 115 LEU A C 1
ATOM 862 O O . LEU A 1 115 ? 5.884 -2.340 9.914 1.00 89.31 115 LEU A O 1
ATOM 866 N N . SER A 1 116 ? 4.314 -2.318 11.519 1.00 89.94 116 SER A N 1
ATOM 867 C CA . SER A 1 116 ? 4.262 -3.771 11.720 1.00 89.94 116 SER A CA 1
ATOM 868 C C . SER A 1 116 ? 3.881 -4.498 10.427 1.00 89.94 116 SER A C 1
ATOM 870 O O . SER A 1 116 ? 4.511 -5.486 10.042 1.00 89.94 116 SER A O 1
ATOM 872 N N . PHE A 1 117 ? 2.894 -3.967 9.703 1.00 90.38 117 PHE A N 1
ATOM 873 C CA . PHE A 1 117 ? 2.475 -4.496 8.413 1.00 90.38 117 PHE A CA 1
ATOM 874 C C . PHE A 1 117 ? 3.537 -4.332 7.319 1.00 90.38 117 PHE A C 1
ATOM 876 O O . PHE A 1 117 ? 3.782 -5.281 6.570 1.00 90.38 117 PHE A O 1
ATOM 883 N N . LEU A 1 118 ? 4.182 -3.165 7.232 1.00 89.06 118 LEU A N 1
ATOM 884 C CA . LEU A 1 118 ? 5.262 -2.909 6.281 1.00 89.06 118 LEU A CA 1
ATOM 885 C C . LEU A 1 118 ? 6.434 -3.855 6.538 1.00 89.06 118 LEU A C 1
ATOM 887 O O . LEU A 1 118 ? 6.885 -4.498 5.599 1.00 89.06 118 LEU A O 1
ATOM 891 N N . LYS A 1 119 ? 6.849 -4.049 7.798 1.00 89.00 119 LYS A N 1
ATOM 892 C CA . LYS A 1 119 ? 7.891 -5.021 8.173 1.00 89.00 119 LYS A CA 1
ATOM 893 C C . LYS A 1 119 ? 7.542 -6.444 7.744 1.00 89.00 119 LYS A C 1
ATOM 895 O O . LYS A 1 119 ? 8.380 -7.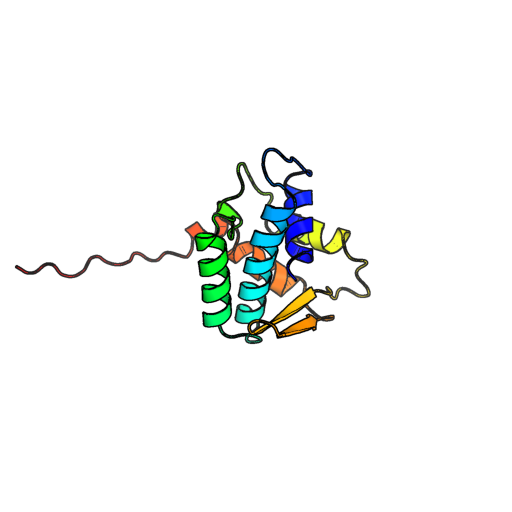121 7.159 1.00 89.00 119 LYS A O 1
ATOM 900 N N . ALA A 1 120 ? 6.308 -6.884 7.991 1.00 86.69 120 ALA A N 1
ATOM 901 C CA . ALA A 1 120 ? 5.850 -8.218 7.598 1.00 86.69 120 ALA A CA 1
ATOM 902 C C . ALA A 1 120 ? 5.734 -8.391 6.073 1.00 86.69 120 ALA A C 1
ATOM 904 O O . ALA A 1 120 ? 5.907 -9.492 5.554 1.00 86.69 120 ALA A O 1
ATOM 905 N N . SER A 1 121 ? 5.423 -7.314 5.352 1.00 84.19 121 SER A N 1
ATOM 906 C CA . SER A 1 121 ? 5.239 -7.333 3.899 1.00 84.19 121 SER A CA 1
ATOM 907 C C . SER A 1 121 ? 6.533 -7.071 3.126 1.00 84.19 121 SER A C 1
ATOM 909 O O . SER A 1 121 ? 6.596 -7.394 1.940 1.00 84.19 121 SER A O 1
ATOM 911 N N . HIS A 1 122 ? 7.548 -6.495 3.776 1.00 83.19 122 HIS A N 1
ATOM 912 C CA . HIS A 1 122 ? 8.845 -6.194 3.186 1.00 83.19 122 HIS A CA 1
ATOM 913 C C . HIS A 1 122 ? 9.565 -7.495 2.788 1.00 83.19 122 HIS A C 1
ATOM 915 O O . HIS A 1 122 ? 9.561 -8.457 3.566 1.00 83.19 122 HIS A O 1
ATOM 921 N N . PRO A 1 123 ? 10.237 -7.550 1.622 1.00 73.88 123 PRO A N 1
ATOM 922 C CA . PRO A 1 123 ? 10.959 -8.747 1.179 1.00 73.88 123 PRO A CA 1
ATOM 923 C C . PRO A 1 123 ? 11.984 -9.262 2.207 1.00 73.88 123 PRO A C 1
ATOM 925 O O . PRO A 1 123 ? 12.151 -10.472 2.355 1.00 73.88 123 PRO A O 1
ATOM 928 N N . ALA A 1 124 ? 12.614 -8.370 2.981 1.00 67.88 124 ALA A N 1
ATOM 929 C CA . ALA A 1 124 ? 13.512 -8.760 4.076 1.00 67.88 124 ALA A CA 1
ATOM 930 C C . ALA A 1 124 ? 12.792 -9.432 5.267 1.00 67.88 124 ALA A C 1
ATOM 932 O O . ALA A 1 124 ? 13.367 -10.309 5.906 1.00 67.88 124 ALA A O 1
ATOM 933 N N . GLY A 1 125 ? 11.534 -9.072 5.549 1.00 55.34 125 GLY A N 1
ATOM 934 C CA . GLY A 1 125 ? 10.730 -9.671 6.622 1.00 55.34 125 GLY A CA 1
ATOM 935 C C . GLY A 1 125 ? 10.100 -11.016 6.246 1.00 55.34 125 GLY A C 1
ATOM 936 O O . GLY A 1 125 ? 9.884 -11.869 7.109 1.00 55.34 125 GLY A O 1
ATOM 937 N N . LEU A 1 126 ? 9.874 -11.267 4.951 1.00 55.47 126 LEU A N 1
ATOM 938 C CA . LEU A 1 126 ? 9.316 -12.536 4.466 1.00 55.47 126 LEU A CA 1
ATOM 939 C C . LEU A 1 126 ? 10.288 -13.725 4.631 1.00 55.47 126 LEU A C 1
ATOM 941 O O . LEU A 1 126 ? 9.850 -14.870 4.745 1.00 55.47 126 LEU A O 1
ATOM 945 N N . LYS A 1 127 ? 11.605 -13.466 4.699 1.00 46.19 127 LYS A N 1
ATOM 946 C CA . LYS A 1 127 ? 12.629 -14.498 4.959 1.00 46.19 127 LYS A CA 1
ATOM 947 C C . LYS A 1 127 ? 12.548 -15.101 6.369 1.00 46.19 127 LYS A C 1
ATOM 949 O O . LYS A 1 127 ? 13.042 -16.201 6.571 1.00 46.19 127 LYS A O 1
ATOM 954 N N . LEU A 1 128 ? 11.909 -14.420 7.324 1.00 45.44 128 LEU A N 1
ATOM 955 C CA . LEU A 1 128 ? 11.806 -14.863 8.722 1.00 45.44 128 LEU A CA 1
ATOM 956 C C . LEU A 1 128 ? 10.534 -15.678 9.027 1.00 45.44 128 LEU A C 1
ATOM 958 O O . LEU A 1 128 ? 10.409 -16.207 10.125 1.00 45.44 128 LEU A O 1
ATOM 962 N N . SER A 1 129 ? 9.588 -15.791 8.086 1.00 38.31 129 SER A N 1
ATOM 963 C CA . SER A 1 129 ? 8.257 -16.388 8.323 1.00 38.31 129 SER A CA 1
ATOM 964 C C . SER A 1 129 ? 8.003 -17.730 7.620 1.00 38.31 129 SER A C 1
ATOM 966 O O . SER A 1 129 ? 6.876 -18.220 7.637 1.00 38.31 129 SER A O 1
ATOM 968 N N . HIS A 1 130 ? 9.034 -18.373 7.062 1.00 33.34 130 HIS A N 1
ATOM 969 C CA . HIS A 1 130 ? 8.953 -19.773 6.632 1.00 33.34 130 HIS A CA 1
ATOM 970 C C . HIS A 1 130 ? 9.591 -20.695 7.685 1.00 33.34 130 HIS A C 1
ATOM 972 O O . HIS A 1 130 ? 10.801 -20.908 7.631 1.00 33.34 130 HIS A O 1
ATOM 978 N N . PRO A 1 131 ? 8.830 -21.297 8.620 1.00 37.03 131 PRO A N 1
ATOM 979 C CA . PRO A 1 131 ? 9.248 -22.582 9.151 1.00 37.03 131 PRO A CA 1
ATOM 980 C C . PRO A 1 131 ? 9.139 -23.600 8.010 1.00 37.03 131 PRO A C 1
ATOM 982 O O . PRO A 1 131 ? 8.181 -23.581 7.231 1.00 37.03 131 PRO A O 1
ATOM 985 N N . GLU A 1 132 ? 10.153 -24.451 7.883 1.00 39.28 132 GLU A N 1
ATOM 986 C CA . GLU A 1 132 ? 10.206 -25.565 6.942 1.00 39.28 132 GLU A CA 1
ATOM 987 C C . GLU A 1 132 ? 8.836 -26.236 6.763 1.00 39.28 132 GLU A C 1
ATOM 989 O O . GLU A 1 132 ? 8.261 -26.788 7.706 1.00 39.28 132 GLU A O 1
ATOM 994 N N . ARG A 1 133 ? 8.333 -26.284 5.523 1.00 39.59 133 ARG A N 1
ATOM 995 C CA . ARG A 1 133 ? 7.394 -27.345 5.161 1.00 39.59 133 ARG A CA 1
ATOM 996 C C . ARG A 1 133 ? 8.194 -28.639 5.116 1.00 39.59 133 ARG A C 1
ATOM 998 O O . ARG A 1 133 ? 8.778 -28.994 4.098 1.00 39.59 133 ARG A O 1
ATOM 1005 N N . SER A 1 134 ? 8.228 -29.287 6.277 1.00 42.06 134 SER A N 1
ATOM 1006 C CA . SER A 1 134 ? 8.667 -30.656 6.497 1.00 42.06 134 SER A CA 1
ATOM 1007 C C . SER A 1 134 ? 8.126 -31.554 5.385 1.00 42.06 134 SER A C 1
ATOM 1009 O O . SER A 1 134 ? 6.922 -31.785 5.265 1.00 42.06 134 SER A O 1
ATOM 1011 N N . ASN A 1 135 ? 9.045 -32.035 4.555 1.00 43.56 135 ASN A N 1
ATOM 1012 C CA . ASN A 1 135 ? 8.824 -33.115 3.615 1.00 43.56 135 ASN A CA 1
ATOM 1013 C C . ASN A 1 135 ? 8.562 -34.398 4.423 1.00 43.56 135 ASN A C 1
ATOM 1015 O O . ASN A 1 135 ? 9.497 -35.083 4.838 1.00 43.56 135 ASN A O 1
ATOM 1019 N N . ARG A 1 136 ? 7.288 -34.702 4.690 1.00 48.31 136 ARG A N 1
ATOM 1020 C CA . ARG A 1 136 ? 6.850 -36.040 5.096 1.00 48.31 136 ARG A CA 1
ATOM 1021 C C . ARG A 1 136 ? 6.078 -36.695 3.961 1.00 48.31 136 ARG A C 1
ATOM 1023 O O . ARG A 1 136 ? 5.139 -36.119 3.421 1.00 48.31 136 ARG A O 1
ATOM 1030 N N . SER A 1 137 ? 6.455 -37.952 3.744 1.00 48.31 137 SER A N 1
ATOM 1031 C CA . SER A 1 137 ? 5.678 -39.018 3.112 1.00 48.31 137 SER A CA 1
ATOM 1032 C C . SER A 1 137 ? 5.818 -39.164 1.597 1.00 48.31 137 SER A C 1
ATOM 1034 O O . SER A 1 137 ? 4.937 -38.810 0.820 1.00 48.31 137 SER A O 1
ATOM 1036 N N . ARG A 1 138 ? 6.877 -39.877 1.201 1.00 45.69 138 ARG A N 1
ATOM 1037 C CA . ARG A 1 138 ? 6.736 -40.966 0.227 1.00 45.69 138 ARG A CA 1
ATOM 1038 C C . ARG A 1 138 ? 7.204 -42.269 0.870 1.00 45.69 138 ARG A C 1
ATOM 1040 O O . ARG A 1 138 ? 8.393 -42.545 0.949 1.00 45.69 138 ARG A O 1
ATOM 1047 N N . SER A 1 139 ? 6.229 -43.013 1.377 1.00 51.91 139 SER A N 1
ATOM 1048 C CA . SER A 1 139 ? 6.290 -44.463 1.525 1.00 51.91 139 SER A CA 1
ATOM 1049 C C . SER A 1 139 ? 5.753 -45.054 0.223 1.00 51.91 139 SER A C 1
ATOM 1051 O O . SER A 1 139 ? 4.691 -44.628 -0.236 1.00 51.91 139 SER A O 1
ATOM 1053 N N . GLY A 1 140 ? 6.501 -45.979 -0.367 1.00 45.38 140 GLY A N 1
ATOM 1054 C CA . GLY A 1 140 ? 6.182 -46.680 -1.607 1.00 45.38 140 GLY A CA 1
ATOM 1055 C C . GLY A 1 140 ? 7.418 -47.395 -2.106 1.00 45.38 140 GLY A C 1
ATOM 1056 O O . GLY A 1 140 ? 8.283 -46.683 -2.657 1.00 45.38 140 GLY A O 1
#

Secondary structure (DSSP, 8-state):
--HHHHHHHHHHTTT-TTT--HHHHHHHHHHHHHHHHHHTTSS-HHHHHHHHHHHHHTT---SGGGSSSPPPPHHHHHHHHHHHS--STT-EEEEEESSTT-EEEEEEE-HHHHHHHHHHHSHHHHTTS-----------

pLDDT: mean 80.26, std 15.2, range [33.34, 92.44]